Protein AF-A0A2E4ET41-F1 (afdb_monomer)

Nearest PDB structures (foldseek):
  6bu8-assembly1_04  TM=7.886E-01  e=1.589E-02  Escherichia coli K-12
  6ysi-assembly1_A  TM=9.067E-01  e=7.611E-02  Acinetobacter baumannii ATCC 19606 = CIP 70.34 = JCM 6841

Mean predicted aligned error: 6.16 Å

Radius of gyration: 15.41 Å; Cα contacts (8 Å, |Δi|>4): 11; chains: 1; bounding box: 26×16×45 Å

Structure (mmCIF, N/CA/C/O backbone):
data_AF-A0A2E4ET41-F1
#
_entry.id   AF-A0A2E4ET41-F1
#
loop_
_atom_site.group_PDB
_atom_site.id
_atom_site.type_symbol
_atom_site.label_atom_id
_atom_site.label_alt_id
_atom_site.label_comp_id
_atom_site.label_asym_id
_atom_site.label_entity_id
_atom_site.label_seq_id
_atom_site.pdbx_PDB_ins_code
_atom_site.Cartn_x
_atom_site.Cartn_y
_atom_site.Cartn_z
_atom_site.occupancy
_atom_site.B_iso_or_equiv
_atom_site.auth_seq_id
_atom_site.auth_comp_id
_atom_site.auth_asym_id
_atom_site.auth_atom_id
_atom_site.pdbx_PDB_model_num
ATOM 1 N N . GLY A 1 1 ? 10.966 1.020 -28.956 1.00 70.50 1 GLY A N 1
ATOM 2 C CA . GLY A 1 1 ? 10.354 -0.300 -28.691 1.00 70.50 1 GLY A CA 1
ATOM 3 C C . GLY A 1 1 ? 9.646 -0.277 -27.350 1.00 70.50 1 GLY A C 1
ATOM 4 O O . GLY A 1 1 ? 10.119 0.416 -26.460 1.00 70.50 1 GLY A O 1
ATOM 5 N N . ARG A 1 2 ? 8.515 -0.981 -27.201 1.00 66.44 2 ARG A N 1
ATOM 6 C CA . ARG A 1 2 ? 7.847 -1.162 -25.899 1.00 66.44 2 ARG A CA 1
ATOM 7 C C . ARG A 1 2 ? 8.386 -2.438 -25.258 1.00 66.44 2 ARG A C 1
ATOM 9 O O . ARG A 1 2 ? 8.167 -3.516 -25.797 1.00 66.44 2 ARG A O 1
ATOM 16 N N . THR A 1 3 ? 9.088 -2.323 -24.138 1.00 72.25 3 THR A N 1
ATOM 17 C CA . THR A 1 3 ? 9.531 -3.469 -23.337 1.00 72.25 3 THR A CA 1
ATOM 18 C C . THR A 1 3 ? 8.618 -3.630 -22.126 1.00 72.25 3 THR A C 1
ATOM 20 O O . THR A 1 3 ? 8.425 -2.707 -21.338 1.00 72.25 3 THR A O 1
ATOM 23 N N . SER A 1 4 ? 8.049 -4.821 -21.947 1.00 66.44 4 SER A N 1
ATOM 24 C CA . SER A 1 4 ? 7.470 -5.242 -20.670 1.00 66.44 4 SER A CA 1
ATOM 25 C C . SER A 1 4 ? 8.637 -5.583 -19.749 1.00 66.44 4 SER A C 1
ATOM 27 O O . SER A 1 4 ? 9.121 -6.707 -19.784 1.00 66.44 4 SER A O 1
ATOM 29 N N . GLY A 1 5 ? 9.178 -4.605 -19.023 1.00 70.00 5 GLY A N 1
ATOM 30 C CA . GLY A 1 5 ? 10.459 -4.694 -18.308 1.00 70.00 5 GLY A CA 1
ATOM 31 C C . GLY A 1 5 ? 10.545 -5.687 -17.137 1.00 70.00 5 GLY A C 1
ATOM 32 O O . GLY A 1 5 ? 11.016 -5.285 -16.080 1.00 70.00 5 GLY A O 1
ATOM 33 N N . GLY A 1 6 ? 10.078 -6.936 -17.293 1.00 81.62 6 GLY A N 1
ATOM 34 C CA . GLY A 1 6 ? 10.290 -8.126 -16.446 1.00 81.62 6 GLY A CA 1
ATOM 35 C C . GLY A 1 6 ? 9.826 -8.044 -14.990 1.00 81.62 6 GLY A C 1
ATOM 36 O O . GLY A 1 6 ? 9.807 -9.045 -14.283 1.00 81.62 6 GLY A O 1
ATOM 37 N N . ARG A 1 7 ? 9.465 -6.852 -14.526 1.00 83.38 7 ARG A N 1
ATOM 38 C CA . ARG A 1 7 ? 9.160 -6.528 -13.140 1.00 83.38 7 ARG A CA 1
ATOM 39 C C . ARG A 1 7 ? 7.658 -6.574 -12.912 1.00 83.38 7 ARG A C 1
ATOM 41 O O . ARG A 1 7 ? 6.863 -6.287 -13.810 1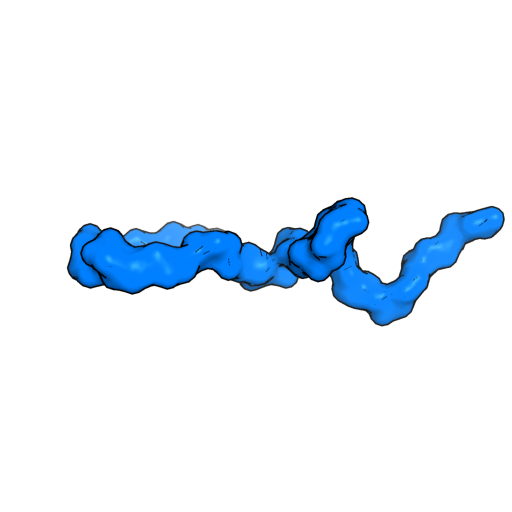.00 83.38 7 ARG A O 1
ATOM 48 N N . HIS A 1 8 ? 7.267 -6.897 -11.681 1.00 88.06 8 HIS A N 1
ATOM 49 C CA . HIS A 1 8 ? 5.885 -6.724 -11.251 1.00 88.06 8 HIS A CA 1
ATOM 50 C C . HIS A 1 8 ? 5.434 -5.276 -11.503 1.00 88.06 8 HIS A C 1
ATOM 52 O O . HIS A 1 8 ? 6.225 -4.350 -11.323 1.00 88.06 8 HIS A O 1
ATOM 58 N N . PRO A 1 9 ? 4.179 -5.057 -11.925 1.00 91.19 9 PRO A N 1
ATOM 59 C CA . PRO A 1 9 ? 3.707 -3.722 -12.254 1.00 91.19 9 PRO A CA 1
ATOM 60 C C . PRO A 1 9 ? 3.644 -2.860 -10.994 1.00 91.19 9 PRO A C 1
ATOM 62 O O . PRO A 1 9 ? 2.955 -3.188 -10.020 1.00 91.19 9 PRO A O 1
ATOM 65 N N . VAL A 1 10 ? 4.347 -1.738 -11.041 1.00 93.56 10 VAL A N 1
ATOM 66 C CA . VAL A 1 10 ? 4.461 -0.764 -9.957 1.00 93.56 10 VAL A CA 1
ATOM 67 C C . VAL A 1 10 ? 3.928 0.596 -10.399 1.00 93.56 10 VAL A C 1
ATOM 69 O O . VAL A 1 10 ? 3.775 0.862 -11.591 1.00 93.56 10 VAL A O 1
ATOM 72 N N . THR A 1 11 ? 3.635 1.456 -9.432 1.00 89.88 11 THR A N 1
ATOM 73 C CA . THR A 1 11 ? 3.395 2.881 -9.663 1.00 89.88 11 THR A CA 1
ATOM 74 C C . THR A 1 11 ? 4.693 3.572 -10.107 1.00 89.88 11 THR A C 1
ATOM 76 O O . THR A 1 11 ? 5.776 3.004 -9.938 1.00 89.88 11 THR A O 1
ATOM 79 N N . PRO A 1 12 ? 4.631 4.823 -10.599 1.00 91.00 12 PRO A N 1
ATOM 80 C CA . PRO A 1 12 ? 5.831 5.613 -10.893 1.00 91.00 12 PRO A CA 1
ATOM 81 C C . PRO A 1 12 ? 6.791 5.774 -9.700 1.00 91.00 12 PRO A C 1
ATOM 83 O O . PRO A 1 12 ? 7.967 6.056 -9.894 1.00 91.00 12 PRO 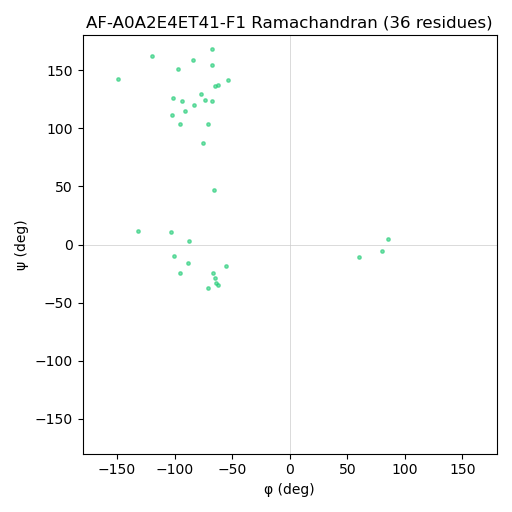A O 1
ATOM 86 N N . TRP A 1 13 ? 6.305 5.549 -8.475 1.00 91.44 13 TRP A N 1
ATOM 87 C CA . TRP A 1 13 ? 7.072 5.632 -7.227 1.00 91.44 13 TRP A CA 1
ATOM 88 C C . TRP A 1 13 ? 7.461 4.261 -6.653 1.00 91.44 13 TRP A C 1
ATOM 90 O O . TRP A 1 13 ? 7.899 4.169 -5.511 1.00 91.44 13 TRP A O 1
ATOM 100 N N . GLY A 1 14 ? 7.272 3.177 -7.412 1.00 90.19 14 GLY A N 1
ATOM 101 C CA . GLY A 1 14 ? 7.721 1.836 -7.026 1.00 90.19 14 GLY A CA 1
ATOM 102 C C . GLY A 1 14 ? 6.759 1.039 -6.138 1.00 90.19 14 GLY A C 1
ATOM 103 O O . GLY A 1 14 ? 7.092 -0.076 -5.741 1.00 90.19 14 GLY A O 1
ATOM 104 N N . VAL A 1 15 ? 5.553 1.540 -5.850 1.00 91.81 15 VAL A N 1
ATOM 105 C CA . VAL A 1 15 ? 4.558 0.796 -5.053 1.00 91.81 15 VAL A CA 1
ATOM 106 C C . VAL A 1 15 ? 3.891 -0.274 -5.928 1.00 91.81 15 VAL A C 1
ATOM 108 O O . VAL A 1 15 ? 3.402 0.063 -7.008 1.00 91.81 15 VAL A O 1
ATOM 111 N N . PRO A 1 16 ? 3.814 -1.553 -5.515 1.00 93.44 16 PRO A N 1
ATOM 112 C CA . PRO A 1 16 ? 3.186 -2.588 -6.332 1.00 93.44 16 PRO A CA 1
ATOM 113 C C . PRO A 1 16 ? 1.687 -2.338 -6.532 1.00 93.44 16 PRO A C 1
ATOM 115 O O . PRO A 1 16 ? 0.962 -2.009 -5.596 1.00 93.44 16 PRO A O 1
ATOM 118 N N . THR A 1 17 ? 1.202 -2.526 -7.759 1.00 90.62 17 THR A N 1
ATOM 119 C CA . THR A 1 17 ? -0.198 -2.220 -8.129 1.00 90.62 17 THR A CA 1
ATOM 120 C C . THR A 1 17 ? -1.128 -3.427 -8.048 1.00 90.62 17 THR A C 1
ATOM 122 O O . THR A 1 17 ? -2.336 -3.282 -7.872 1.00 90.62 17 THR A O 1
ATOM 125 N N . LYS A 1 18 ? -0.584 -4.644 -8.157 1.00 88.62 18 LYS A N 1
ATOM 126 C CA . LYS A 1 18 ? -1.364 -5.886 -8.153 1.00 88.62 18 LYS A CA 1
ATOM 127 C C . LYS A 1 18 ? -1.265 -6.576 -6.797 1.00 88.62 18 LYS A C 1
ATOM 129 O O . LYS A 1 18 ? -0.213 -7.084 -6.430 1.00 88.62 18 LYS A O 1
ATOM 134 N N . GLY A 1 19 ? -2.379 -6.612 -6.065 1.00 87.38 19 GLY A N 1
ATOM 135 C CA . GLY A 1 19 ? -2.529 -7.399 -4.832 1.00 87.38 19 GLY A CA 1
ATOM 136 C C . GLY A 1 19 ? -1.936 -6.780 -3.562 1.00 87.38 19 GLY A C 1
ATOM 137 O O . GLY A 1 19 ? -2.159 -7.312 -2.475 1.00 87.38 19 GLY A O 1
ATOM 138 N N . TYR A 1 20 ? -1.239 -5.648 -3.663 1.00 91.88 20 TYR A N 1
ATOM 139 C CA . TYR A 1 20 ? -0.657 -4.976 -2.506 1.00 91.88 20 TYR A CA 1
ATOM 140 C C . TYR A 1 20 ? -1.734 -4.289 -1.654 1.00 91.88 20 TYR A C 1
ATOM 142 O O . TYR A 1 20 ? -2.518 -3.476 -2.147 1.00 91.88 20 TYR A O 1
ATOM 150 N N . ARG A 1 21 ? -1.794 -4.623 -0.358 1.00 89.69 21 ARG A N 1
ATOM 151 C CA . ARG A 1 21 ? -2.667 -3.931 0.600 1.00 89.69 21 ARG A CA 1
ATOM 152 C C . ARG A 1 21 ? -1.971 -2.665 1.085 1.00 89.69 21 ARG A C 1
ATOM 154 O O . ARG A 1 21 ? -0.936 -2.749 1.731 1.00 89.69 21 ARG A O 1
ATOM 161 N N . THR A 1 22 ? -2.589 -1.515 0.851 1.00 90.12 22 THR A N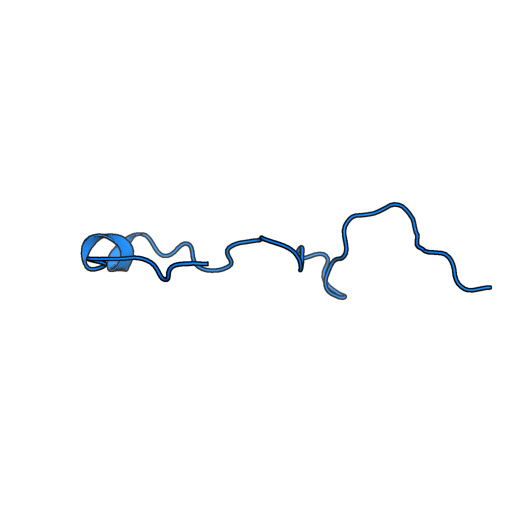 1
ATOM 162 C CA . THR A 1 22 ? -2.034 -0.207 1.231 1.00 90.12 22 THR A CA 1
ATOM 163 C C . THR A 1 22 ? -2.397 0.241 2.652 1.00 90.12 22 THR A C 1
ATOM 165 O O . THR A 1 22 ? -1.750 1.131 3.190 1.00 90.12 22 THR A O 1
ATOM 168 N N . ARG A 1 23 ? -3.406 -0.366 3.299 1.00 90.12 23 ARG A N 1
ATOM 169 C CA . ARG A 1 23 ? -3.816 -0.011 4.672 1.00 90.12 23 ARG A CA 1
ATOM 170 C C . ARG A 1 23 ? -3.122 -0.889 5.718 1.00 90.12 23 ARG A C 1
ATOM 172 O O . ARG A 1 23 ? -3.320 -2.104 5.707 1.00 90.12 23 ARG A O 1
ATOM 179 N N . SER A 1 24 ? -2.419 -0.261 6.662 1.00 90.75 24 SER A N 1
ATOM 180 C CA . SER A 1 24 ? -1.668 -0.921 7.749 1.00 90.75 24 SER A CA 1
ATOM 181 C C . SER A 1 24 ? -1.925 -0.345 9.157 1.00 90.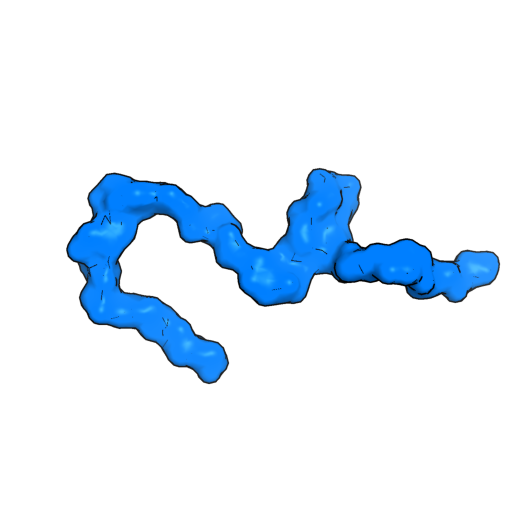75 24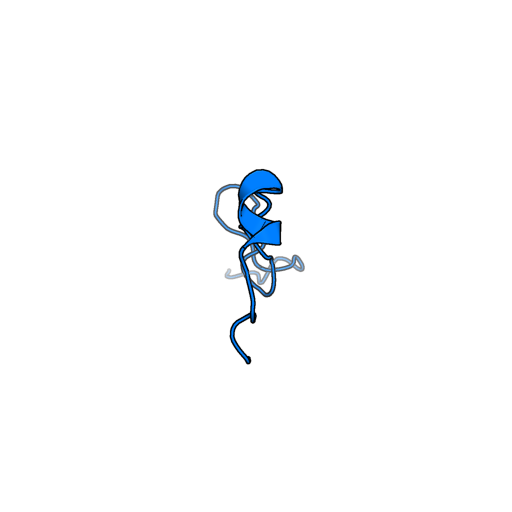 SER A C 1
ATOM 183 O O . SER A 1 24 ? -1.202 -0.666 10.100 1.00 90.75 24 SER A O 1
ATOM 185 N N . ASN A 1 25 ? -2.939 0.512 9.333 1.00 91.44 25 ASN A N 1
ATOM 186 C CA . ASN A 1 25 ? -3.199 1.170 10.618 1.00 91.44 25 ASN A CA 1
ATOM 187 C C . ASN A 1 25 ? -3.746 0.198 11.684 1.00 91.44 25 ASN A C 1
ATOM 189 O O . ASN A 1 25 ? -4.941 -0.097 11.715 1.00 91.44 25 ASN A O 1
ATOM 193 N N . LYS A 1 26 ? -2.875 -0.194 12.622 1.00 88.38 26 LYS A N 1
ATOM 194 C CA . LYS A 1 26 ? -3.179 -1.135 13.711 1.00 88.38 26 LYS A CA 1
ATOM 195 C C . LYS A 1 26 ? -4.240 -0.634 14.698 1.00 88.38 26 LYS A C 1
ATOM 197 O O . LYS A 1 26 ? -5.008 -1.441 15.205 1.00 88.38 26 LYS A O 1
ATOM 202 N N . ARG A 1 27 ? -4.321 0.680 14.960 1.00 93.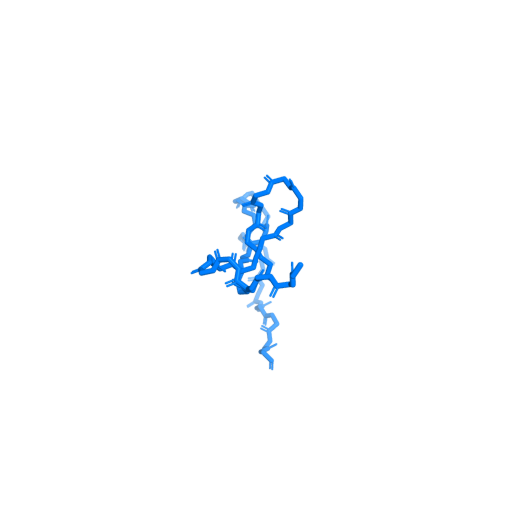38 27 ARG A N 1
ATOM 203 C CA . ARG A 1 27 ? -5.241 1.255 15.968 1.00 93.38 27 ARG A CA 1
ATOM 204 C C . ARG A 1 27 ? -6.708 1.004 15.622 1.00 93.38 27 ARG A C 1
ATOM 206 O O . ARG A 1 27 ? -7.533 0.843 16.509 1.00 93.38 27 ARG A O 1
ATOM 213 N N . THR A 1 28 ? -7.025 1.007 14.332 1.00 91.12 28 THR A N 1
ATOM 214 C CA . THR A 1 28 ? -8.404 0.853 13.842 1.00 91.12 28 THR A CA 1
ATOM 215 C C . THR A 1 28 ? -8.709 -0.561 13.365 1.00 91.12 2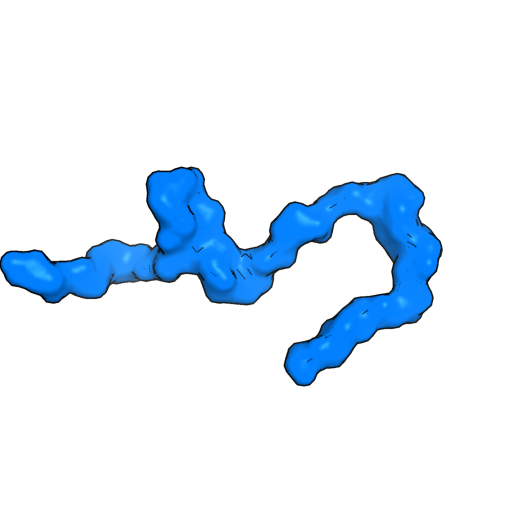8 THR A C 1
ATOM 217 O O . THR A 1 28 ? -9.872 -0.887 13.149 1.00 91.12 28 THR A O 1
ATOM 220 N N . ASP A 1 29 ? -7.690 -1.419 13.239 1.00 91.31 29 ASP A N 1
ATOM 221 C CA . ASP A 1 29 ? -7.857 -2.796 12.775 1.00 91.31 29 ASP A CA 1
ATOM 222 C C . ASP A 1 29 ? -8.700 -3.648 13.740 1.00 91.31 29 ASP A C 1
ATOM 224 O O . ASP A 1 29 ? -9.409 -4.539 13.278 1.00 91.31 29 ASP A O 1
ATOM 228 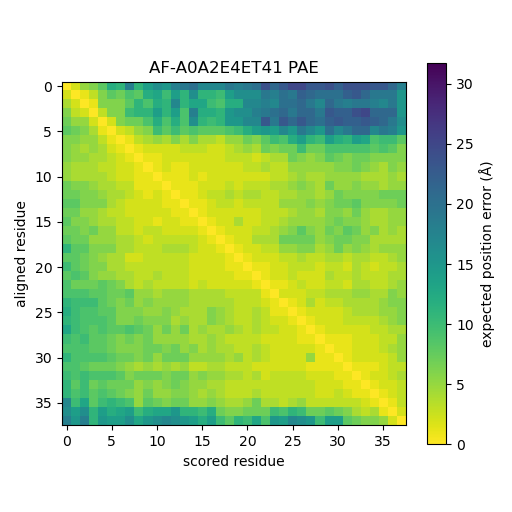N N . SER A 1 30 ? -8.692 -3.342 15.044 1.00 92.88 30 SER A N 1
ATOM 229 C CA . SER A 1 30 ? -9.487 -4.044 16.067 1.00 92.88 30 SER A CA 1
ATOM 230 C C . SER A 1 30 ? -10.998 -3.842 15.927 1.00 92.88 30 SER A C 1
ATOM 232 O O . SER A 1 30 ? -11.771 -4.691 16.355 1.00 92.88 30 SER A O 1
ATOM 234 N N . MET A 1 31 ? -11.432 -2.746 15.300 1.00 95.38 31 MET A N 1
ATOM 235 C CA . MET A 1 31 ? -12.852 -2.431 15.103 1.00 95.38 31 MET A CA 1
ATOM 236 C C . MET A 1 31 ? -13.424 -3.047 13.815 1.00 95.38 31 MET A C 1
ATOM 238 O O . MET A 1 31 ? -14.576 -2.810 13.458 1.00 95.38 31 MET A O 1
ATOM 242 N N . ILE A 1 32 ? -12.631 -3.823 13.070 1.00 92.44 32 ILE A N 1
ATOM 243 C CA . ILE A 1 32 ? -13.024 -4.341 11.758 1.00 92.44 32 ILE A CA 1
ATOM 244 C C . ILE A 1 32 ? -13.593 -5.745 11.896 1.00 92.44 32 ILE A C 1
ATOM 246 O O . ILE A 1 32 ? -12.857 -6.721 11.982 1.00 92.44 32 ILE A O 1
ATOM 250 N N . VAL A 1 33 ? -14.921 -5.838 11.819 1.00 93.88 33 VAL A N 1
ATOM 251 C CA . VAL A 1 33 ? -15.660 -7.105 11.945 1.00 93.88 33 VAL A CA 1
ATOM 252 C C . VAL A 1 33 ? -15.468 -8.015 10.723 1.00 93.88 33 VAL A C 1
ATOM 254 O O . VAL A 1 33 ? -15.360 -9.229 10.857 1.00 93.88 33 VAL A O 1
ATOM 257 N N . ARG A 1 34 ? -15.401 -7.454 9.506 1.00 93.19 34 ARG A N 1
ATOM 258 C CA . ARG A 1 34 ? -15.188 -8.228 8.268 1.00 93.19 34 ARG A CA 1
ATOM 259 C C . ARG A 1 34 ? -14.429 -7.444 7.202 1.00 93.19 34 ARG A C 1
ATOM 261 O O . ARG A 1 34 ? -14.646 -6.250 7.010 1.00 93.19 34 ARG A O 1
ATOM 268 N N . ARG A 1 35 ? -13.554 -8.132 6.463 1.00 91.19 35 ARG A N 1
ATOM 269 C CA . ARG A 1 35 ? -12.892 -7.597 5.258 1.00 91.19 35 ARG A CA 1
ATOM 270 C C . ARG A 1 35 ? -13.812 -7.775 4.040 1.00 91.19 35 ARG A C 1
ATOM 272 O O . ARG A 1 35 ? -14.697 -8.630 4.049 1.00 91.19 35 ARG A O 1
ATOM 279 N N . ARG A 1 36 ? -13.601 -6.986 2.979 1.00 90.94 36 ARG A N 1
ATOM 280 C CA . ARG A 1 36 ? -14.298 -7.207 1.700 1.00 90.94 36 ARG A CA 1
ATOM 281 C C . ARG A 1 36 ? -13.915 -8.575 1.125 1.00 90.94 36 ARG A C 1
ATOM 283 O O . ARG A 1 36 ? -12.736 -8.934 1.167 1.00 90.94 36 ARG A O 1
ATOM 290 N N . LYS A 1 37 ? -14.896 -9.315 0.599 1.00 83.81 37 LYS A N 1
ATOM 291 C CA . LYS A 1 37 ? -14.626 -10.479 -0.256 1.00 83.81 37 LYS A CA 1
ATOM 292 C C . LYS A 1 37 ? -14.002 -9.990 -1.571 1.00 83.81 37 LYS A C 1
ATOM 294 O O . LYS A 1 37 ? -14.129 -8.808 -1.900 1.00 83.81 37 LYS A O 1
ATOM 299 N N . LYS A 1 38 ? -13.234 -10.864 -2.220 1.00 72.81 38 LYS A N 1
ATOM 300 C CA . LYS A 1 38 ? -12.594 -10.564 -3.503 1.00 72.81 38 LYS A CA 1
ATOM 301 C C . LYS A 1 38 ? -13.645 -10.419 -4.594 1.00 72.81 38 LYS A C 1
ATOM 303 O O . LYS A 1 38 ? -14.638 -11.172 -4.513 1.00 72.81 38 LYS A O 1
#

Solvent-accessible surface area (backbone atoms only — not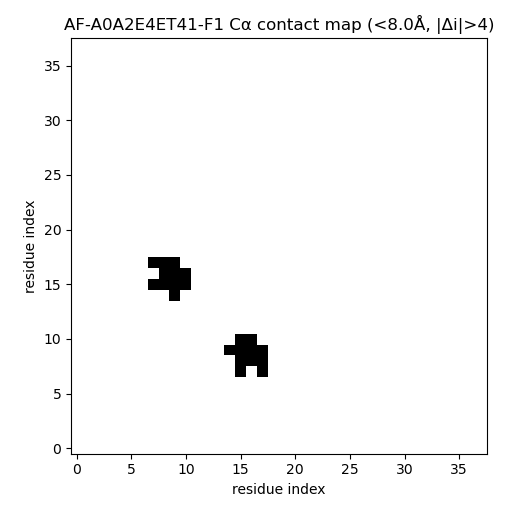 comparable to full-atom values): 2925 Å² total; per-residue (Å²): 137,91,74,85,79,87,61,83,63,49,45,100,84,65,50,60,69,76,89,62,78,86,83,78,66,67,87,60,53,81,77,58,90,74,79,84,79,133

Foldseek 3Di:
DDDPPPDQDADPVRHHDPPDDPDDDPVCPVVDPDDDDD

pLDDT: mean 87.17, std 8.09, range [66.44, 95.38]

Sequence (38 aa):
GRTSGGRHPVTPWGVPTKGYRTRSNKRTDSMIVRRRKK

Secondary structure (DSSP, 8-state):
-----SSPPB-TTS-B-SS------HHHHTT---PPP-